Protein AF-A0A9E4BL13-F1 (afdb_monomer_lite)

pLDDT: mean 82.27, std 10.18, range [44.59, 97.5]

Foldseek 3Di:
DPPPPVVVVVVVVLVVLLVVLVVQLVCLCVCCVVVVDPVVRSVVSNVVSVVVNVVSVLVVLVVCCVVVVDVVSVVVSVVVVVVVVVVVVVCVVVVPQPPQPDDAQDLPDGDDDDPCVVPDDPPDDDPDDDPVSSVSCCVVPVPRHDDDDPDDPVVVPPDDPDPDD

Secondary structure (DSSP, 8-state):
----HHHHHHHHHHHHHHHHHHHHHHHHHHHHHTTSS-HHHHHHHHHHHHHHHHHHHHHHHHHHHHHH--HHHHHHHHHHHHHHHHHHHHHGGGGSS-------S-SSSPPP-SHHHHHS-TTSPP----HHHHHHHHHH-TT--PPP-SS-HHHHTS-------

Sequence (165 aa):
MKWTSSMQIWSWGSLGMSLALVVVSLLAALGSRLGVWSSVTGLQLYVICGALALGFAVACSVSLVIAALNPARFGIAVVIAAAFLGHMIIGLPKLTAPVLHDVTTDLQDPPTFEAAIAVRGTNSNSVSHTARKVEVQTRLYPDLVPLHLEMSASRARQWTPWAGS

Structure (mmCIF, N/CA/C/O backbone):
data_AF-A0A9E4BL13-F1
#
_entry.id   AF-A0A9E4BL13-F1
#
loop_
_atom_site.group_PDB
_atom_site.id
_atom_site.type_symbol
_atom_site.label_atom_id
_atom_site.label_alt_id
_atom_site.label_comp_id
_atom_site.label_asym_id
_atom_site.label_entity_id
_atom_site.label_seq_id
_atom_site.pdbx_PDB_ins_code
_atom_site.Cartn_x
_atom_site.Cartn_y
_atom_site.Cartn_z
_atom_site.occupancy
_atom_site.B_iso_or_equiv
_atom_site.auth_seq_id
_atom_site.auth_comp_id
_atom_site.auth_asym_id
_atom_site.auth_atom_id
_atom_site.pdbx_PDB_model_num
ATOM 1 N N . MET A 1 1 ? -23.358 13.515 40.589 1.00 44.59 1 MET A N 1
ATOM 2 C CA . MET A 1 1 ? -22.332 12.523 40.194 1.00 44.59 1 MET A CA 1
ATOM 3 C C . MET A 1 1 ? -21.414 13.178 39.159 1.00 44.59 1 MET A C 1
ATOM 5 O O . MET A 1 1 ? -21.843 13.387 38.036 1.00 44.59 1 MET A O 1
ATOM 9 N N . LYS A 1 2 ? -20.220 13.651 39.560 1.00 48.88 2 LYS A N 1
ATOM 10 C CA . LYS A 1 2 ? -19.283 14.400 38.695 1.00 48.88 2 LYS A CA 1
ATOM 11 C C . LYS A 1 2 ? -18.307 13.419 38.031 1.00 48.88 2 LYS A C 1
ATOM 13 O O . LYS A 1 2 ? -17.258 13.128 38.586 1.00 48.88 2 LYS A O 1
ATOM 18 N N . TRP A 1 3 ? -18.694 12.883 36.879 1.00 55.72 3 TRP A N 1
ATOM 19 C CA . TRP A 1 3 ? -17.886 11.999 36.027 1.00 55.72 3 TRP A CA 1
ATOM 20 C C . TRP A 1 3 ? -17.646 12.701 34.678 1.00 55.72 3 TRP A C 1
ATOM 22 O O . TRP A 1 3 ? -18.263 12.338 33.684 1.00 55.72 3 TRP A O 1
ATOM 32 N N . THR A 1 4 ? -16.857 13.782 34.626 1.00 61.97 4 THR A N 1
ATOM 33 C CA . THR A 1 4 ? -16.764 14.579 33.377 1.00 61.97 4 THR A CA 1
ATOM 34 C C . THR A 1 4 ? -15.351 14.952 32.945 1.00 61.97 4 THR A C 1
ATOM 36 O O . THR A 1 4 ? -15.043 14.832 31.764 1.00 61.97 4 THR A O 1
ATOM 39 N N . SER A 1 5 ? -14.452 15.323 33.857 1.00 62.12 5 SER A N 1
ATOM 40 C CA . SER A 1 5 ? -13.118 15.819 33.480 1.00 62.12 5 SER A CA 1
ATOM 41 C C . SER A 1 5 ? -12.212 14.740 32.878 1.00 62.12 5 SER A C 1
ATOM 43 O O . SER A 1 5 ? -11.571 14.982 31.858 1.00 62.12 5 SER A O 1
ATOM 45 N N . SER A 1 6 ? -12.195 13.532 33.446 1.00 63.44 6 SER A N 1
ATOM 46 C CA . SER A 1 6 ? -11.380 12.420 32.940 1.00 63.44 6 SER A CA 1
ATOM 47 C C . SER A 1 6 ? -11.852 11.940 31.564 1.00 63.44 6 SER A C 1
ATOM 49 O O . SER A 1 6 ? -11.048 11.846 30.643 1.00 63.44 6 SER A O 1
ATOM 51 N N . MET A 1 7 ? -13.155 11.722 31.372 1.00 66.06 7 MET A N 1
ATOM 52 C CA . MET A 1 7 ? -13.708 11.317 30.070 1.00 66.06 7 MET A CA 1
ATOM 53 C C . MET A 1 7 ? -13.512 12.383 28.981 1.00 66.06 7 MET A C 1
ATOM 55 O O . MET A 1 7 ? -13.232 12.030 27.836 1.00 66.06 7 MET A O 1
ATOM 59 N N . GLN A 1 8 ? -13.587 13.677 29.321 1.00 75.69 8 GLN A N 1
ATOM 60 C CA . GLN A 1 8 ? -13.263 14.749 28.374 1.00 75.69 8 GLN A CA 1
ATOM 61 C C . GLN A 1 8 ? -11.797 14.701 27.940 1.00 75.69 8 GLN A C 1
ATOM 63 O O . GLN A 1 8 ? -11.531 14.735 26.743 1.00 75.69 8 GLN A O 1
ATOM 68 N N . ILE A 1 9 ? -10.847 14.574 28.871 1.00 76.62 9 ILE A N 1
ATOM 69 C CA . ILE A 1 9 ? -9.412 14.521 28.536 1.00 76.62 9 ILE A CA 1
ATOM 70 C C . ILE A 1 9 ? -9.113 13.348 27.591 1.00 76.62 9 ILE A C 1
ATOM 72 O O . ILE A 1 9 ? -8.397 13.516 26.606 1.00 76.62 9 ILE A O 1
ATOM 76 N N . TRP A 1 10 ? -9.720 12.184 27.832 1.00 72.94 10 TRP A N 1
ATOM 77 C CA . TRP A 1 10 ? -9.579 11.011 26.964 1.00 72.94 10 TRP A CA 1
ATOM 78 C C . TRP A 1 10 ? -10.191 11.218 25.570 1.00 72.94 10 TRP A C 1
ATOM 80 O O . TRP A 1 10 ? -9.593 10.829 24.562 1.00 72.94 10 TRP A O 1
ATOM 90 N N . SER A 1 11 ? -11.353 11.869 25.480 1.00 76.88 11 SER A N 1
ATOM 91 C CA . SER A 1 11 ? -11.992 12.179 24.195 1.00 76.88 11 SER A CA 1
ATOM 92 C C . SER A 1 11 ? -11.187 13.190 23.374 1.00 76.88 11 SER A C 1
ATOM 94 O O . SER A 1 11 ? -11.012 13.008 22.173 1.00 76.88 11 SER A O 1
ATOM 96 N N . TRP A 1 12 ? -10.673 14.247 24.002 1.00 85.19 12 TRP A N 1
ATOM 97 C CA . TRP A 1 12 ? -9.865 15.258 23.317 1.00 85.19 12 TRP A CA 1
ATOM 98 C C . TRP A 1 12 ? -8.479 14.727 22.941 1.00 85.19 12 TRP A C 1
ATOM 100 O O . TRP A 1 12 ? -7.994 15.006 21.847 1.00 85.19 12 TRP A O 1
ATOM 110 N N . GLY A 1 13 ? -7.873 13.906 23.803 1.00 85.44 13 GLY A N 1
ATOM 111 C CA . GLY A 1 13 ? -6.602 13.243 23.514 1.00 85.44 13 GLY A CA 1
ATOM 112 C C . GLY A 1 13 ? -6.700 12.276 22.333 1.00 85.44 13 GLY A C 1
ATOM 113 O O . GLY A 1 13 ? -5.846 12.295 21.449 1.00 85.44 13 GLY A O 1
ATOM 114 N N . SER A 1 14 ? -7.769 11.475 22.267 1.00 83.88 14 SER A N 1
ATOM 115 C CA . SER A 1 14 ? -7.984 10.541 21.152 1.00 83.88 14 SER A CA 1
ATOM 116 C C . SER A 1 14 ? -8.308 11.235 19.833 1.00 83.88 14 SER A C 1
ATOM 118 O O . SER A 1 14 ? -7.775 10.840 18.793 1.00 83.88 14 SER A O 1
ATOM 120 N N . LEU A 1 15 ? -9.103 12.307 19.867 1.00 89.00 15 LEU A N 1
ATOM 121 C CA . LEU A 1 15 ? -9.347 13.144 18.695 1.00 89.00 15 LEU A CA 1
ATOM 122 C C . LEU A 1 15 ? -8.052 13.804 18.200 1.00 89.00 15 LEU A C 1
ATOM 124 O O . LEU A 1 15 ? -7.758 13.751 17.008 1.00 89.00 15 LEU A O 1
ATOM 128 N N . GLY A 1 16 ? -7.257 14.374 19.113 1.00 93.44 16 GLY A N 1
ATOM 129 C CA . GLY A 1 16 ? -5.980 15.010 18.790 1.00 93.44 16 GLY A CA 1
ATOM 130 C C . GLY A 1 16 ? -4.984 14.039 18.154 1.00 93.44 16 GLY A C 1
ATOM 131 O O . GLY A 1 16 ? -4.411 14.350 17.112 1.00 93.44 16 GLY A O 1
ATOM 132 N N . MET A 1 17 ? -4.836 12.837 18.722 1.00 90.75 17 MET A N 1
ATOM 133 C CA . MET A 1 17 ? -3.984 11.785 18.155 1.00 90.75 17 MET A CA 1
ATOM 134 C C . MET A 1 17 ? -4.462 11.357 16.761 1.00 90.75 17 MET A C 1
ATOM 136 O O . MET A 1 17 ? -3.665 11.285 15.826 1.00 90.75 17 MET A O 1
ATOM 140 N N . SER A 1 18 ? -5.767 11.121 16.598 1.00 89.81 18 SER A N 1
ATOM 141 C CA . SER A 1 18 ? -6.342 10.706 15.312 1.00 89.81 18 SER A CA 1
ATOM 142 C C . SER A 1 18 ? -6.118 11.764 14.231 1.00 89.81 18 SER A C 1
ATOM 144 O O . SER A 1 18 ? -5.693 11.444 13.122 1.00 89.81 18 SER A O 1
ATOM 146 N N . LEU A 1 19 ? -6.344 13.038 14.564 1.00 95.75 19 LEU A N 1
ATOM 147 C CA . LEU A 1 19 ? -6.124 14.148 13.644 1.00 95.75 19 LEU A CA 1
ATOM 148 C C . LEU A 1 19 ? -4.644 14.290 13.277 1.00 95.75 19 LEU A C 1
ATOM 150 O O . LEU A 1 19 ? -4.328 14.463 12.103 1.00 95.75 19 LEU A O 1
ATOM 154 N N . ALA A 1 20 ? -3.739 14.172 14.251 1.00 96.00 20 ALA A N 1
ATOM 155 C CA . ALA A 1 20 ? -2.304 14.230 14.001 1.00 96.00 20 ALA A CA 1
ATOM 156 C C . ALA A 1 20 ? -1.860 13.140 13.013 1.00 96.00 20 ALA A C 1
ATOM 158 O O . ALA A 1 20 ? -1.167 13.439 12.043 1.00 96.00 20 ALA A O 1
ATOM 159 N N . LEU A 1 21 ? -2.316 11.897 13.199 1.00 93.06 21 LEU A N 1
ATOM 160 C CA . LEU A 1 21 ? -1.990 10.784 12.302 1.00 93.06 21 LEU A CA 1
ATOM 161 C C . LEU A 1 21 ? -2.528 10.998 10.879 1.00 93.06 21 LEU A C 1
ATOM 163 O O . LEU A 1 21 ? -1.825 10.712 9.906 1.00 93.06 21 LEU A O 1
ATOM 167 N N . VAL A 1 22 ? -3.739 11.546 10.738 1.00 94.50 22 VAL A N 1
ATOM 168 C CA . VAL A 1 22 ? -4.305 11.909 9.427 1.00 94.50 22 VAL A CA 1
ATOM 169 C C . VAL A 1 22 ? -3.481 13.011 8.766 1.00 94.50 22 VAL A C 1
ATOM 171 O O . VAL A 1 22 ? -3.101 12.875 7.605 1.00 94.50 22 VAL A O 1
ATOM 174 N N . VAL A 1 23 ? -3.157 14.078 9.497 1.00 97.50 23 VAL A N 1
ATOM 175 C CA . VAL A 1 23 ? -2.365 15.197 8.971 1.00 97.50 23 VAL A CA 1
ATOM 176 C C . VAL A 1 23 ? -0.992 14.718 8.513 1.00 97.50 23 VAL A C 1
ATOM 178 O O . VAL A 1 23 ? -0.598 15.015 7.389 1.00 97.50 23 VAL A O 1
ATOM 181 N N . VAL A 1 24 ? -0.286 13.923 9.321 1.00 95.88 24 VAL A N 1
ATOM 182 C CA . VAL A 1 24 ? 1.022 13.373 8.934 1.00 95.88 24 VAL A CA 1
ATOM 183 C C . VAL A 1 24 ? 0.902 12.490 7.691 1.00 95.88 24 VAL A C 1
ATOM 185 O O . VAL A 1 24 ? 1.734 12.598 6.796 1.00 95.88 24 VAL A O 1
ATOM 188 N N . SER A 1 25 ? -0.155 11.682 7.575 1.00 93.38 25 SER A N 1
ATOM 189 C CA . SER A 1 25 ? -0.401 10.847 6.388 1.00 93.38 25 SER A CA 1
ATOM 190 C C . SER A 1 25 ? -0.642 11.677 5.120 1.00 93.38 25 SER A C 1
ATOM 192 O O . SER A 1 25 ? -0.130 11.348 4.050 1.00 93.38 25 SER A O 1
ATOM 194 N N . LEU A 1 26 ? -1.394 12.777 5.228 1.00 96.50 26 LEU A N 1
ATOM 195 C CA . LEU A 1 26 ? -1.629 13.700 4.113 1.00 96.50 26 LEU A CA 1
ATOM 196 C C . LEU A 1 26 ? -0.351 14.439 3.720 1.00 96.50 26 LEU A C 1
ATOM 198 O O . LEU A 1 26 ? -0.051 14.557 2.533 1.00 96.50 26 LEU A O 1
ATOM 202 N N . LEU A 1 27 ? 0.422 14.894 4.708 1.00 97.19 27 LEU A N 1
ATOM 203 C CA . LEU A 1 27 ? 1.712 15.528 4.472 1.00 97.19 27 LEU A CA 1
ATOM 204 C C . LEU A 1 27 ? 2.680 14.548 3.812 1.00 97.19 27 LEU A C 1
ATOM 206 O O . LEU A 1 27 ? 3.304 14.935 2.834 1.00 97.19 27 LEU A O 1
ATOM 210 N N . ALA A 1 28 ? 2.741 13.289 4.262 1.00 95.56 28 ALA A N 1
ATOM 211 C CA . ALA A 1 28 ? 3.540 12.219 3.658 1.00 95.56 28 ALA A CA 1
ATOM 212 C C . ALA A 1 28 ? 3.264 12.075 2.151 1.00 95.56 28 ALA A C 1
ATOM 214 O O . ALA A 1 28 ? 4.196 12.088 1.343 1.00 95.56 28 ALA A O 1
ATOM 215 N N . ALA A 1 29 ? 1.985 12.009 1.768 1.00 93.06 29 ALA A N 1
ATOM 216 C CA . ALA A 1 29 ? 1.572 11.925 0.370 1.00 93.06 29 ALA A CA 1
ATOM 217 C C . ALA A 1 29 ? 1.875 13.216 -0.412 1.00 93.06 29 ALA A C 1
ATOM 219 O O . ALA A 1 29 ? 2.384 13.165 -1.535 1.00 93.06 29 ALA A O 1
ATOM 220 N N . LEU A 1 30 ? 1.594 14.380 0.179 1.00 96.88 30 LEU A N 1
ATOM 221 C CA . LEU A 1 30 ? 1.811 15.674 -0.464 1.00 96.88 30 LEU A CA 1
ATOM 222 C C . LEU A 1 30 ? 3.299 15.954 -0.690 1.00 96.88 30 LEU A C 1
ATOM 224 O O . LEU A 1 30 ? 3.680 16.367 -1.781 1.00 96.88 30 LEU A O 1
ATOM 228 N N . GLY A 1 31 ? 4.150 15.673 0.295 1.00 96.56 31 GLY A N 1
ATOM 229 C CA . GLY A 1 31 ? 5.596 15.831 0.174 1.00 96.56 31 GLY A CA 1
ATOM 230 C C . GLY A 1 31 ? 6.193 14.918 -0.895 1.00 96.56 31 GLY A C 1
ATOM 231 O O . GLY A 1 31 ? 7.074 15.357 -1.629 1.00 96.56 31 GLY A O 1
ATOM 232 N N . SER A 1 32 ? 5.648 13.710 -1.091 1.00 94.06 32 SER A N 1
ATOM 233 C CA . SER A 1 32 ? 6.028 12.861 -2.228 1.00 94.06 32 SER A CA 1
ATOM 234 C C . SER A 1 32 ? 5.614 13.457 -3.569 1.00 94.06 32 SER A C 1
ATOM 236 O O . SER A 1 32 ? 6.346 13.326 -4.545 1.00 94.06 32 SER A O 1
ATOM 238 N N . ARG A 1 33 ? 4.455 14.121 -3.636 1.00 92.25 33 ARG A N 1
ATOM 239 C CA . ARG A 1 33 ? 3.966 14.745 -4.872 1.00 92.25 33 ARG A CA 1
ATOM 240 C C . ARG A 1 33 ? 4.704 16.035 -5.225 1.00 92.25 33 ARG A C 1
ATOM 242 O O . ARG A 1 33 ? 4.865 16.331 -6.403 1.00 92.25 33 ARG A O 1
ATOM 249 N N . LEU A 1 34 ? 5.145 16.782 -4.218 1.00 96.56 34 LEU A N 1
ATOM 250 C CA . LEU A 1 34 ? 5.922 18.013 -4.376 1.00 96.56 34 LEU A CA 1
ATOM 251 C C . LEU A 1 34 ? 7.435 17.760 -4.488 1.00 96.56 34 LEU A C 1
ATOM 253 O O . LEU A 1 34 ? 8.192 18.706 -4.679 1.00 96.56 34 LEU A O 1
ATOM 257 N N . GLY A 1 35 ? 7.884 16.507 -4.366 1.00 92.44 35 GLY A N 1
ATOM 258 C CA . GLY A 1 35 ? 9.298 16.141 -4.473 1.00 92.44 35 GLY A CA 1
ATOM 259 C C . GLY A 1 35 ? 10.144 16.479 -3.240 1.00 92.44 35 GLY A C 1
ATOM 260 O O . GLY A 1 35 ? 11.367 16.466 -3.331 1.00 92.44 35 GLY A O 1
ATOM 261 N N . VAL A 1 36 ? 9.523 16.753 -2.087 1.00 95.94 36 VAL A N 1
ATOM 262 C CA . VAL A 1 36 ? 10.224 16.991 -0.807 1.00 95.94 36 VAL A CA 1
ATOM 263 C C . VAL A 1 36 ? 10.972 15.731 -0.352 1.00 95.94 36 VAL A C 1
ATOM 265 O O . VAL A 1 36 ? 12.055 15.808 0.221 1.00 95.94 36 VAL A O 1
ATOM 268 N N . TRP A 1 37 ? 10.407 14.557 -0.637 1.00 94.31 37 TRP A N 1
ATOM 269 C CA . TRP A 1 37 ? 11.027 13.249 -0.432 1.00 94.31 37 TRP A CA 1
ATOM 270 C C . TRP A 1 37 ? 10.568 12.262 -1.508 1.00 94.31 37 TRP A C 1
ATOM 272 O O . TRP A 1 37 ? 9.626 12.520 -2.258 1.00 94.31 37 TRP A O 1
ATOM 282 N N . SER A 1 38 ? 11.219 11.098 -1.571 1.00 90.94 38 SER A N 1
ATOM 283 C CA . SER A 1 38 ? 10.860 10.046 -2.528 1.00 90.94 38 SER A CA 1
ATOM 284 C C . SER A 1 38 ? 9.440 9.506 -2.297 1.00 90.94 38 SER A C 1
ATOM 286 O O . SER A 1 38 ? 8.929 9.505 -1.173 1.00 90.94 38 SER A O 1
ATOM 288 N N . SER A 1 39 ? 8.796 8.983 -3.343 1.00 89.19 39 SER A N 1
ATOM 289 C CA . SER A 1 39 ? 7.483 8.327 -3.222 1.00 89.19 39 SER A CA 1
ATOM 290 C C . SER A 1 39 ? 7.512 7.121 -2.279 1.00 89.19 39 SER A C 1
ATOM 292 O O . SER A 1 39 ? 6.536 6.865 -1.581 1.00 89.19 39 SER A O 1
ATOM 294 N N . VAL A 1 40 ? 8.650 6.420 -2.204 1.00 89.31 40 VAL A N 1
ATOM 295 C CA . VAL A 1 40 ? 8.852 5.298 -1.277 1.00 89.31 40 VAL A CA 1
ATOM 296 C C . VAL A 1 40 ? 8.823 5.787 0.169 1.00 89.31 40 VAL A C 1
ATOM 298 O O . VAL A 1 40 ? 8.127 5.207 0.995 1.00 89.31 40 VAL A O 1
ATOM 301 N N . THR A 1 41 ? 9.518 6.885 0.469 1.00 92.31 41 THR A N 1
ATOM 302 C CA . THR A 1 41 ? 9.541 7.480 1.812 1.00 92.31 41 THR A CA 1
ATOM 303 C C . THR A 1 41 ? 8.152 7.944 2.247 1.00 92.31 41 THR A C 1
ATOM 305 O O . THR A 1 41 ? 7.729 7.648 3.363 1.00 92.31 41 THR A O 1
ATOM 308 N N . GLY A 1 42 ? 7.402 8.620 1.370 1.00 94.00 42 GLY A N 1
ATOM 309 C CA . GLY A 1 42 ? 6.030 9.026 1.695 1.00 94.00 42 GLY A CA 1
ATOM 310 C C . GLY A 1 42 ? 5.097 7.835 1.900 1.00 94.00 42 GLY A C 1
ATOM 311 O O . GLY A 1 42 ? 4.301 7.840 2.836 1.00 94.00 42 GLY A O 1
ATOM 312 N N . LEU A 1 43 ? 5.240 6.775 1.096 1.00 92.69 43 LEU A N 1
ATOM 313 C CA . LEU A 1 43 ? 4.486 5.537 1.291 1.00 92.69 43 LEU A CA 1
ATOM 314 C C . LEU A 1 43 ? 4.833 4.861 2.628 1.00 92.69 43 LEU A C 1
ATOM 316 O O . LEU A 1 43 ? 3.933 4.417 3.333 1.00 92.69 43 LEU A O 1
ATOM 320 N N . GLN A 1 44 ? 6.111 4.819 3.013 1.00 93.50 44 GLN A N 1
ATOM 321 C CA . GLN A 1 44 ? 6.538 4.282 4.311 1.00 93.50 44 GLN A CA 1
ATOM 322 C C . GLN A 1 44 ? 5.919 5.060 5.475 1.00 93.50 44 GLN A C 1
ATOM 324 O O . GLN A 1 44 ? 5.352 4.453 6.382 1.00 93.50 44 GLN A O 1
ATOM 329 N N . LEU A 1 45 ? 5.974 6.394 5.433 1.00 94.38 45 LEU A N 1
ATOM 330 C CA . LEU A 1 45 ? 5.358 7.251 6.449 1.00 94.38 45 LEU A CA 1
ATOM 331 C C . LEU A 1 45 ? 3.844 7.023 6.538 1.00 94.38 45 LEU A C 1
ATOM 333 O O . LEU A 1 45 ? 3.311 6.901 7.641 1.00 94.38 45 LEU A O 1
ATOM 337 N N . TYR A 1 46 ? 3.170 6.906 5.392 1.00 92.50 46 TYR A N 1
ATOM 338 C CA . TYR A 1 46 ? 1.746 6.583 5.321 1.00 92.50 46 TYR A CA 1
ATOM 339 C C . TYR A 1 46 ? 1.432 5.225 5.968 1.00 92.50 46 TYR A C 1
ATOM 341 O O . TYR A 1 46 ? 0.528 5.134 6.797 1.00 92.50 46 TYR A O 1
ATOM 349 N N . VAL A 1 47 ? 2.203 4.179 5.653 1.00 91.75 47 VAL A N 1
ATOM 350 C CA . VAL A 1 47 ? 2.020 2.833 6.224 1.00 91.75 47 VAL A CA 1
ATOM 351 C C . VAL A 1 47 ? 2.250 2.829 7.737 1.00 91.75 47 VAL A C 1
ATOM 353 O O . VAL A 1 47 ? 1.450 2.248 8.468 1.00 91.75 47 VAL A O 1
ATOM 356 N N . ILE A 1 48 ? 3.296 3.503 8.224 1.00 91.44 48 ILE A N 1
ATOM 357 C CA . ILE A 1 48 ? 3.579 3.620 9.663 1.00 91.44 48 ILE A CA 1
ATOM 358 C C . ILE A 1 48 ? 2.427 4.336 10.373 1.00 91.44 48 ILE A C 1
ATOM 360 O O . ILE A 1 48 ? 1.927 3.844 11.384 1.00 91.44 48 ILE A O 1
ATOM 364 N N . CYS A 1 49 ? 1.963 5.466 9.832 1.00 90.81 49 CYS A N 1
ATOM 365 C CA . CYS A 1 49 ? 0.838 6.206 10.403 1.00 90.81 49 CYS A CA 1
ATOM 366 C C . CYS A 1 49 ? -0.452 5.379 10.392 1.00 90.81 49 CYS A C 1
ATOM 368 O O . CYS A 1 49 ? -1.183 5.387 11.381 1.00 90.81 49 CYS A O 1
ATOM 370 N N . GLY A 1 50 ? -0.703 4.616 9.325 1.00 87.19 50 GLY A N 1
ATOM 371 C CA . GLY A 1 50 ? -1.820 3.678 9.241 1.00 87.19 50 GLY A CA 1
ATOM 372 C C . GLY A 1 50 ? -1.749 2.576 10.301 1.00 87.19 50 GLY A C 1
ATOM 373 O O . GLY A 1 50 ? -2.743 2.308 10.975 1.00 87.19 50 GLY A O 1
ATOM 374 N N . ALA A 1 51 ? -0.573 1.979 10.511 1.00 87.44 51 ALA A N 1
ATOM 375 C CA . ALA A 1 51 ? -0.363 0.962 11.542 1.00 87.44 51 ALA A CA 1
ATOM 376 C C . ALA A 1 51 ? -0.560 1.524 12.961 1.00 87.44 51 ALA A C 1
ATOM 378 O O . ALA A 1 51 ? -1.213 0.890 13.793 1.00 87.44 51 ALA A O 1
ATOM 379 N N . LEU A 1 52 ? -0.056 2.733 13.231 1.00 88.06 52 LEU A N 1
ATOM 380 C CA . LEU A 1 52 ? -0.263 3.428 14.504 1.00 88.06 52 LEU A CA 1
ATOM 381 C C . LEU A 1 52 ? -1.737 3.777 14.729 1.00 88.06 52 LEU A C 1
ATOM 383 O O . LEU A 1 52 ? -2.253 3.547 15.820 1.00 88.06 52 LEU A O 1
ATOM 387 N N . ALA A 1 53 ? -2.427 4.281 13.703 1.00 86.81 53 ALA A N 1
ATOM 388 C CA . ALA A 1 53 ? -3.852 4.595 13.774 1.00 86.81 53 ALA A CA 1
ATOM 389 C C . ALA A 1 53 ? -4.685 3.344 14.064 1.00 86.81 53 ALA A C 1
ATOM 391 O O . ALA A 1 53 ? -5.580 3.382 14.906 1.00 86.81 53 ALA A O 1
ATOM 392 N N . LEU A 1 54 ? -4.351 2.222 13.423 1.00 87.00 54 LEU A N 1
ATOM 393 C CA . LEU A 1 54 ? -4.995 0.940 13.678 1.00 87.00 54 LEU A CA 1
ATOM 394 C C . LEU A 1 54 ? -4.765 0.467 15.118 1.00 87.00 54 LEU A C 1
ATOM 396 O O . LEU A 1 54 ? -5.725 0.141 15.813 1.00 87.00 54 LEU A O 1
ATOM 400 N N . GLY A 1 55 ? -3.513 0.460 15.588 1.00 83.81 55 GLY A N 1
ATOM 401 C CA . GLY A 1 55 ? -3.189 0.075 16.964 1.00 83.81 55 GLY A CA 1
ATOM 402 C C . GLY A 1 55 ? -3.898 0.960 17.992 1.00 83.81 55 GLY A C 1
ATOM 403 O O . GLY A 1 55 ? -4.461 0.460 18.967 1.00 83.81 55 GLY A O 1
ATOM 404 N N . PHE A 1 56 ? -3.950 2.267 17.733 1.00 83.50 56 PHE A N 1
ATOM 405 C CA . PHE A 1 56 ? -4.663 3.228 18.566 1.00 83.50 56 PHE A CA 1
ATOM 406 C C . PHE A 1 56 ? -6.177 2.975 18.578 1.00 83.50 56 PHE A C 1
ATOM 408 O O . PHE A 1 56 ? -6.785 2.929 19.646 1.00 83.50 56 PHE A O 1
ATOM 415 N N . ALA A 1 57 ? -6.784 2.726 17.416 1.00 84.62 57 ALA A N 1
ATOM 416 C CA . ALA A 1 57 ? -8.204 2.404 17.306 1.00 84.62 57 ALA A CA 1
ATOM 417 C C . ALA A 1 57 ? -8.566 1.112 18.058 1.00 84.62 57 ALA A C 1
ATOM 419 O O . ALA A 1 57 ? -9.587 1.069 18.750 1.00 84.62 57 ALA A O 1
ATOM 420 N N . VAL A 1 58 ? -7.719 0.080 17.979 1.00 84.12 58 VAL A N 1
ATOM 421 C CA . VAL A 1 58 ? -7.887 -1.166 18.745 1.00 84.12 58 VAL A CA 1
ATOM 422 C C . VAL A 1 58 ? -7.815 -0.886 20.245 1.00 84.12 58 VAL A C 1
ATOM 424 O O . VAL A 1 58 ? -8.710 -1.305 20.978 1.00 84.12 58 VAL A O 1
ATOM 427 N N . ALA A 1 59 ? -6.815 -0.130 20.706 1.00 79.88 59 ALA A N 1
ATOM 428 C CA . ALA A 1 59 ? -6.672 0.223 22.118 1.00 79.88 59 ALA A CA 1
ATOM 429 C C . ALA A 1 59 ? -7.894 0.997 22.641 1.00 79.88 59 ALA A C 1
ATOM 431 O O . ALA A 1 59 ? -8.474 0.613 23.657 1.00 79.88 59 ALA A O 1
ATOM 432 N N . CYS A 1 60 ? -8.350 2.022 21.912 1.00 79.81 60 CYS A N 1
ATOM 433 C CA . CYS A 1 60 ? -9.561 2.767 22.258 1.00 79.81 60 CYS A CA 1
ATOM 434 C C . CYS A 1 60 ? -10.805 1.870 22.294 1.00 79.81 60 CYS A C 1
ATOM 436 O O . CYS A 1 60 ? -11.627 2.004 23.201 1.00 79.81 60 CYS A O 1
ATOM 438 N N . SER A 1 61 ? -10.933 0.936 21.349 1.00 78.19 61 SER A N 1
ATOM 439 C CA . SER A 1 61 ? -12.058 -0.005 21.296 1.00 78.19 61 SER A CA 1
ATOM 440 C C . SER A 1 61 ? -12.063 -0.949 22.498 1.00 78.19 61 SER A C 1
ATOM 442 O O . SER A 1 61 ? -13.102 -1.132 23.129 1.00 78.19 61 SER A O 1
ATOM 444 N N . VAL A 1 62 ? -10.903 -1.498 22.873 1.00 78.19 62 VAL A N 1
ATOM 445 C CA . VAL A 1 62 ? -10.754 -2.348 24.065 1.00 78.19 62 VAL A CA 1
ATOM 446 C C . VAL A 1 62 ? -11.080 -1.563 25.334 1.00 78.19 62 VAL A C 1
ATOM 448 O O . VAL A 1 62 ? -11.879 -2.026 26.148 1.00 78.19 62 VAL A O 1
ATOM 451 N N . SER A 1 63 ? -10.533 -0.353 25.492 1.00 71.88 63 SER A N 1
ATOM 452 C CA . SER A 1 63 ? -10.839 0.511 26.638 1.00 71.88 63 SER A CA 1
ATOM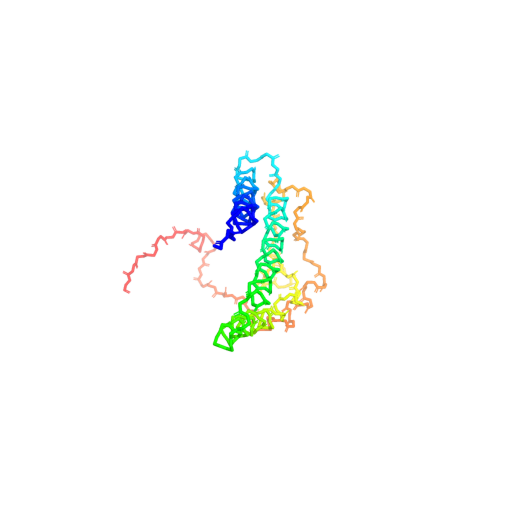 453 C C . SER A 1 63 ? -12.328 0.847 26.723 1.00 71.88 63 SER A C 1
ATOM 455 O O . SER A 1 63 ? -12.892 0.828 27.815 1.00 71.88 63 SER A O 1
ATOM 457 N N . LEU A 1 64 ? -12.988 1.095 25.586 1.00 73.81 64 LEU A N 1
ATOM 458 C CA . LEU A 1 64 ? -14.427 1.342 25.534 1.00 73.81 64 LEU A CA 1
ATOM 459 C C . LEU A 1 64 ? -15.230 0.103 25.938 1.00 73.81 64 LEU A C 1
ATOM 461 O O . LEU A 1 64 ? -16.182 0.232 26.697 1.00 73.81 64 LEU A O 1
ATOM 465 N N . VAL A 1 65 ? -14.858 -1.088 25.468 1.00 74.06 65 VAL A N 1
ATOM 466 C CA . VAL A 1 65 ? -15.529 -2.348 25.824 1.00 74.06 65 VAL A CA 1
ATOM 467 C C . VAL A 1 65 ? -15.398 -2.646 27.320 1.00 74.06 65 VAL A C 1
ATOM 469 O O . VAL A 1 65 ? -16.402 -2.956 27.961 1.00 74.06 65 VAL A O 1
ATOM 472 N N . ILE A 1 66 ? -14.198 -2.490 27.891 1.00 70.81 66 ILE A N 1
ATOM 473 C CA . ILE A 1 66 ? -13.951 -2.652 29.335 1.00 70.81 66 ILE A CA 1
ATOM 474 C C . ILE A 1 66 ? -14.748 -1.619 30.139 1.00 70.81 66 ILE A C 1
ATOM 476 O O . ILE A 1 66 ? -15.366 -1.958 31.142 1.00 70.81 66 ILE A O 1
ATOM 480 N N . ALA A 1 67 ? -14.776 -0.360 29.697 1.00 67.31 67 ALA A N 1
ATOM 481 C CA . ALA A 1 67 ? -15.551 0.683 30.365 1.00 67.31 67 ALA A CA 1
ATOM 482 C C . ALA A 1 67 ? -17.067 0.474 30.226 1.00 67.31 67 ALA A C 1
ATOM 484 O O . ALA A 1 67 ? -17.837 0.931 31.067 1.00 67.31 67 ALA A O 1
ATOM 485 N N . ALA A 1 68 ? -17.505 -0.186 29.153 1.00 67.50 68 ALA A N 1
ATOM 486 C CA . ALA A 1 68 ? -18.911 -0.306 28.819 1.00 67.50 68 ALA A CA 1
ATOM 487 C C . ALA A 1 68 ? -19.577 -1.584 29.320 1.00 67.50 68 ALA A C 1
ATOM 489 O O . ALA A 1 68 ? -20.798 -1.594 29.202 1.00 67.50 68 ALA A O 1
ATOM 490 N N . LEU A 1 69 ? -18.825 -2.599 29.801 1.00 66.06 69 LEU A N 1
ATOM 491 C CA . LEU A 1 69 ? -19.259 -3.948 30.238 1.00 66.06 69 LEU A CA 1
ATOM 492 C C . LEU A 1 69 ? -20.778 -4.169 30.173 1.00 66.06 69 LEU A C 1
ATOM 494 O O . LEU A 1 69 ? -21.490 -4.289 31.167 1.00 66.06 69 LEU A O 1
ATOM 498 N N . ASN A 1 70 ? -21.256 -4.204 28.934 1.00 68.12 70 ASN A N 1
ATOM 499 C CA . ASN A 1 70 ? -22.628 -4.415 28.536 1.00 68.12 70 ASN A CA 1
ATOM 500 C C . ASN A 1 70 ? -22.526 -5.440 27.406 1.00 68.12 70 ASN A C 1
ATOM 502 O O . ASN A 1 70 ? -21.850 -5.166 26.403 1.00 68.12 70 ASN A O 1
ATOM 506 N N . PRO A 1 71 ? -23.152 -6.614 27.559 1.00 65.25 71 PRO A N 1
ATOM 507 C CA . PRO A 1 71 ? -22.972 -7.743 26.652 1.00 65.25 71 PRO A CA 1
ATOM 508 C C . PRO A 1 71 ? -23.278 -7.398 25.185 1.00 65.25 71 PRO A C 1
ATOM 510 O O . PRO A 1 71 ? -22.629 -7.930 24.287 1.00 65.25 71 PRO A O 1
ATOM 513 N N . ALA A 1 72 ? -24.176 -6.440 24.923 1.00 68.00 72 ALA A N 1
ATOM 514 C CA . ALA A 1 72 ? -24.495 -6.000 23.563 1.00 68.00 72 ALA A CA 1
ATOM 515 C C . ALA A 1 72 ? -23.328 -5.268 22.868 1.00 68.00 72 ALA A C 1
ATOM 517 O O . ALA A 1 72 ? -23.084 -5.463 21.678 1.00 68.00 72 ALA A O 1
ATOM 518 N N . ARG A 1 73 ? -22.570 -4.439 23.601 1.00 68.62 73 ARG A N 1
ATOM 519 C CA . ARG A 1 73 ? -21.443 -3.667 23.040 1.00 68.62 73 ARG A CA 1
ATOM 520 C C . ARG A 1 73 ? -20.198 -4.527 22.830 1.00 68.62 73 ARG A C 1
ATOM 522 O O . ARG A 1 73 ? -19.450 -4.288 21.886 1.00 68.62 73 ARG A O 1
ATOM 529 N N . PHE A 1 74 ? -20.016 -5.550 23.664 1.00 71.50 74 PHE A N 1
ATOM 530 C CA . PHE A 1 74 ? -18.977 -6.562 23.475 1.00 71.50 74 PHE A CA 1
ATOM 531 C C . PHE A 1 74 ? -19.179 -7.331 22.159 1.00 71.50 74 PHE A C 1
ATOM 533 O O . PHE A 1 74 ? -18.238 -7.468 21.382 1.00 71.50 74 PHE A O 1
ATOM 540 N N . GLY A 1 75 ? -20.417 -7.745 21.859 1.00 68.62 75 GLY A N 1
ATOM 541 C CA . GLY A 1 75 ? -20.742 -8.458 20.618 1.00 68.62 75 GLY A CA 1
ATOM 542 C C . GLY A 1 75 ? -20.383 -7.676 19.347 1.00 68.62 75 GLY A C 1
ATOM 543 O O . GLY A 1 75 ? -19.763 -8.229 18.442 1.00 68.62 75 GLY A O 1
ATOM 544 N N . ILE A 1 76 ? -20.691 -6.374 19.298 1.00 71.19 76 ILE A N 1
ATOM 545 C CA . ILE A 1 76 ? -20.350 -5.510 18.149 1.00 71.19 76 ILE A CA 1
ATOM 546 C C . ILE A 1 76 ? -18.829 -5.404 17.969 1.00 71.19 76 ILE A C 1
ATOM 548 O O . ILE A 1 76 ? -18.331 -5.518 16.849 1.00 71.19 76 ILE A O 1
ATOM 552 N N . ALA A 1 77 ? -18.081 -5.227 19.062 1.00 71.75 77 ALA A N 1
ATOM 553 C CA . ALA A 1 77 ? -16.623 -5.144 19.010 1.00 71.75 77 ALA A CA 1
ATOM 554 C C . ALA A 1 77 ? -15.988 -6.443 18.488 1.00 71.75 77 ALA A C 1
ATOM 556 O O . ALA A 1 77 ? -15.070 -6.391 17.670 1.00 71.75 77 ALA A O 1
ATOM 557 N N . VAL A 1 78 ? -16.514 -7.602 18.901 1.00 73.00 78 VAL A N 1
ATOM 558 C CA . VAL A 1 78 ? -16.068 -8.913 18.407 1.00 73.00 78 VAL A CA 1
ATOM 559 C C . VAL A 1 78 ? -16.333 -9.063 16.909 1.00 73.00 78 VAL A C 1
ATOM 561 O O . VAL A 1 78 ? -15.444 -9.508 16.190 1.00 73.00 78 VAL A O 1
ATOM 564 N N . VAL A 1 79 ? -17.506 -8.652 16.412 1.00 76.56 79 VAL A N 1
ATOM 565 C CA . VAL A 1 79 ? -17.826 -8.721 14.972 1.00 76.56 79 VAL A CA 1
ATOM 566 C C . VAL A 1 79 ? -16.885 -7.844 14.146 1.00 76.56 79 VAL A C 1
ATOM 568 O O . VAL A 1 79 ? -16.363 -8.303 13.132 1.00 76.56 79 VAL A O 1
ATOM 571 N N . ILE A 1 80 ? -16.617 -6.610 14.584 1.00 75.00 80 ILE A N 1
ATOM 572 C CA . ILE A 1 80 ? -15.689 -5.703 13.889 1.00 75.00 80 ILE A CA 1
ATOM 573 C C . ILE A 1 80 ? -14.267 -6.281 13.890 1.00 75.00 80 ILE A C 1
ATOM 575 O O . ILE A 1 80 ? -13.615 -6.309 12.845 1.00 75.00 80 ILE A O 1
ATOM 579 N N . ALA A 1 81 ? -13.798 -6.789 15.034 1.00 72.19 81 ALA A N 1
ATOM 580 C CA . ALA A 1 81 ? -12.481 -7.410 15.146 1.00 72.19 81 ALA A CA 1
ATOM 581 C C . ALA A 1 81 ? -12.356 -8.661 14.259 1.00 72.19 81 ALA A C 1
ATOM 583 O O . ALA A 1 81 ? -11.349 -8.830 13.573 1.00 72.19 81 ALA A O 1
ATOM 584 N N . ALA A 1 82 ? -13.389 -9.506 14.219 1.00 73.00 82 ALA A N 1
ATOM 585 C CA . ALA A 1 82 ? -13.430 -10.698 13.379 1.00 73.00 82 ALA A CA 1
ATOM 586 C C . ALA A 1 82 ? -13.463 -10.353 11.882 1.00 73.00 82 ALA A C 1
ATOM 588 O O . ALA A 1 82 ? -12.739 -10.969 11.103 1.00 73.00 82 ALA A O 1
ATOM 589 N N . ALA A 1 83 ? -14.241 -9.344 11.475 1.00 75.56 83 ALA A N 1
ATOM 590 C CA . ALA A 1 83 ? -14.274 -8.865 10.093 1.00 75.56 83 ALA A CA 1
ATOM 591 C C . ALA A 1 83 ? -12.909 -8.313 9.655 1.00 75.56 83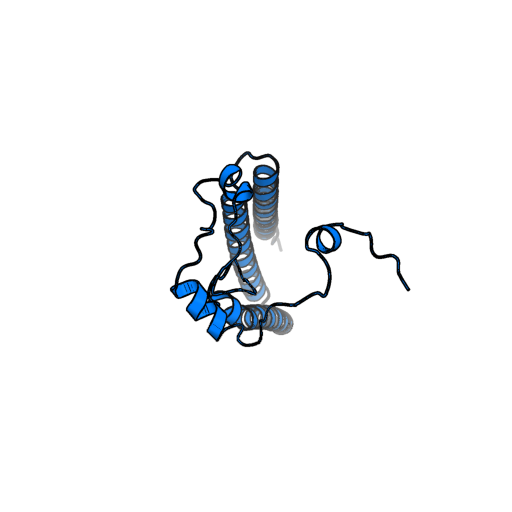 ALA A C 1
ATOM 593 O O . ALA A 1 83 ? -12.430 -8.620 8.561 1.00 75.56 83 ALA A O 1
ATOM 594 N N . PHE A 1 84 ? -12.249 -7.550 10.530 1.00 77.31 84 PHE A N 1
ATOM 595 C CA . PHE A 1 84 ? -10.912 -7.025 10.273 1.00 77.31 84 PHE A CA 1
ATOM 596 C C . PHE A 1 84 ? -9.867 -8.144 10.159 1.00 77.31 84 PHE A C 1
ATOM 598 O O . PHE A 1 84 ? -9.090 -8.175 9.204 1.00 77.31 84 PHE A O 1
ATOM 605 N N . LEU A 1 85 ? -9.882 -9.104 11.087 1.00 75.31 85 LEU A N 1
ATOM 606 C CA . LEU A 1 85 ? -8.991 -10.262 11.046 1.00 75.31 85 LEU A CA 1
ATOM 607 C C . LEU A 1 85 ? -9.225 -11.107 9.785 1.00 75.31 85 LEU A C 1
ATOM 609 O O . LEU A 1 85 ? -8.265 -11.487 9.116 1.00 75.31 85 LEU A O 1
ATOM 613 N N . GLY A 1 86 ? -10.487 -11.337 9.414 1.00 78.88 86 GLY A N 1
ATOM 614 C CA . GLY A 1 86 ? -10.854 -12.020 8.174 1.00 78.88 86 GLY A CA 1
ATOM 615 C C . GLY A 1 86 ? -10.299 -11.312 6.937 1.00 78.88 86 GLY A C 1
ATOM 616 O O . GLY A 1 86 ? -9.711 -11.957 6.070 1.00 78.88 86 GLY A O 1
ATOM 617 N N . HIS A 1 87 ? -10.391 -9.980 6.884 1.00 78.62 87 HIS A N 1
ATOM 618 C CA . HIS A 1 87 ? -9.804 -9.188 5.803 1.00 78.62 87 HIS A CA 1
ATOM 619 C C . HIS A 1 87 ? -8.272 -9.336 5.725 1.00 78.62 87 HIS A C 1
ATOM 621 O O . HIS A 1 87 ? -7.732 -9.534 4.635 1.00 78.62 87 HIS A O 1
ATOM 627 N N . MET A 1 88 ? -7.572 -9.305 6.865 1.00 77.62 88 MET A N 1
ATOM 628 C CA . MET A 1 88 ? -6.114 -9.500 6.919 1.00 77.62 88 MET A CA 1
ATOM 629 C C . MET A 1 88 ? -5.692 -10.893 6.435 1.00 77.62 88 MET A C 1
ATOM 631 O O . MET A 1 88 ? -4.737 -11.017 5.669 1.00 77.62 88 MET A O 1
ATOM 635 N N . ILE A 1 89 ? -6.425 -11.938 6.829 1.00 79.56 89 ILE A N 1
ATOM 636 C CA . ILE A 1 89 ? -6.141 -13.322 6.424 1.00 79.56 89 ILE A CA 1
ATOM 637 C C . ILE A 1 89 ? -6.307 -13.498 4.907 1.00 79.56 89 ILE A C 1
ATOM 639 O O . ILE A 1 89 ? -5.456 -14.117 4.270 1.00 79.56 89 ILE A O 1
ATOM 643 N N . ILE A 1 90 ? -7.346 -12.907 4.304 1.00 84.06 90 ILE A N 1
ATOM 644 C CA . ILE A 1 90 ? -7.558 -12.951 2.843 1.00 84.06 90 ILE A CA 1
ATOM 645 C C . ILE A 1 90 ? -6.411 -12.253 2.085 1.00 84.06 90 ILE A C 1
ATOM 647 O O . ILE A 1 90 ? -6.070 -12.642 0.968 1.00 84.06 90 ILE A O 1
ATOM 651 N N . GLY A 1 91 ? -5.802 -11.222 2.679 1.00 73.81 91 GLY A N 1
ATOM 652 C CA . GLY A 1 91 ? -4.691 -10.476 2.081 1.00 73.81 91 GLY A CA 1
ATOM 653 C C . GLY A 1 91 ? -3.329 -11.175 2.155 1.00 73.81 91 GLY A C 1
ATOM 654 O O . GLY A 1 91 ? -2.467 -10.895 1.322 1.00 73.81 91 GLY A O 1
ATOM 655 N N . LEU A 1 92 ? -3.127 -12.095 3.103 1.00 75.56 92 LEU A N 1
ATOM 656 C CA . LEU A 1 92 ? -1.823 -12.696 3.413 1.00 75.56 92 LEU A CA 1
ATOM 657 C C . LEU A 1 92 ? -1.110 -13.355 2.214 1.00 75.56 92 LEU A C 1
ATOM 659 O O . LEU A 1 92 ? 0.077 -13.083 2.022 1.00 75.56 92 LEU A O 1
ATOM 663 N N . PRO A 1 93 ? -1.785 -14.155 1.361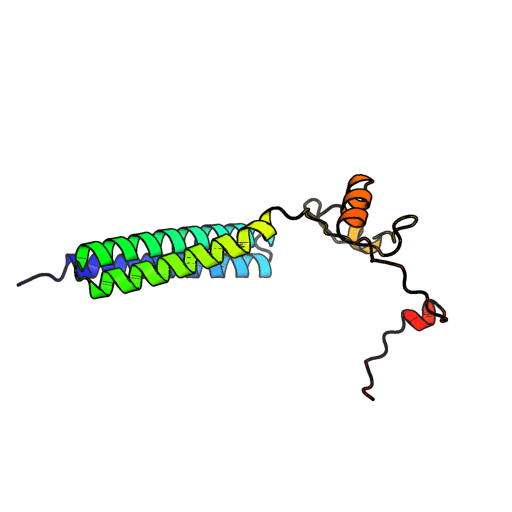 1.00 75.69 93 PRO A N 1
ATOM 664 C CA . PRO A 1 93 ? -1.141 -14.786 0.205 1.00 75.69 93 PRO A CA 1
ATOM 665 C C . PRO A 1 93 ? -0.564 -13.784 -0.805 1.00 75.69 93 PRO A C 1
ATOM 667 O O . PRO A 1 93 ? 0.362 -14.108 -1.542 1.00 75.69 93 PRO A O 1
ATOM 670 N N . LYS A 1 94 ? -1.079 -12.546 -0.838 1.00 71.88 94 LYS A N 1
ATOM 671 C CA . LYS A 1 94 ? -0.582 -11.497 -1.742 1.00 71.88 94 LYS A CA 1
ATOM 672 C C . LYS A 1 94 ? 0.775 -10.941 -1.310 1.00 71.88 94 LYS A C 1
ATOM 674 O O . LYS A 1 94 ? 1.469 -10.353 -2.130 1.00 71.88 94 LYS A O 1
ATOM 679 N N . LEU A 1 95 ? 1.159 -11.129 -0.046 1.00 72.44 95 LEU A N 1
ATOM 680 C CA . LEU A 1 95 ? 2.424 -10.630 0.501 1.00 72.44 95 LEU A CA 1
ATOM 681 C C . LEU A 1 95 ? 3.618 -11.533 0.167 1.00 72.44 95 LEU A C 1
ATOM 683 O O . LEU A 1 95 ? 4.757 -11.084 0.244 1.00 72.44 95 LEU A O 1
ATOM 687 N N . THR A 1 96 ? 3.375 -12.795 -0.194 1.00 72.50 96 THR A N 1
ATOM 688 C CA . THR A 1 96 ? 4.422 -13.792 -0.474 1.00 72.50 96 THR A CA 1
ATOM 689 C C . THR A 1 96 ? 4.615 -14.067 -1.965 1.00 72.50 96 THR A C 1
ATOM 691 O O . THR A 1 96 ? 5.480 -14.863 -2.337 1.00 72.50 96 THR A O 1
ATOM 694 N N . ALA A 1 97 ? 3.835 -13.411 -2.830 1.00 73.06 97 ALA A N 1
ATOM 695 C CA . ALA A 1 97 ? 3.985 -13.532 -4.272 1.00 73.06 97 ALA A CA 1
ATOM 696 C C . ALA A 1 97 ? 5.375 -13.029 -4.716 1.00 73.06 97 ALA A C 1
ATOM 698 O O . ALA A 1 97 ? 5.842 -11.999 -4.218 1.00 73.06 97 ALA A O 1
ATOM 699 N N . PRO A 1 98 ? 6.053 -13.719 -5.657 1.00 72.88 98 PRO A N 1
ATOM 700 C CA . PRO A 1 98 ? 7.306 -13.232 -6.210 1.00 72.88 98 PRO A CA 1
ATOM 701 C C . PRO A 1 98 ? 7.103 -11.852 -6.821 1.00 72.88 98 PRO A C 1
ATOM 703 O O . PRO A 1 98 ? 6.207 -11.646 -7.640 1.00 72.88 98 PRO A O 1
ATOM 706 N N . VAL A 1 99 ? 7.952 -10.912 -6.426 1.00 78.38 99 VAL A N 1
ATOM 707 C CA . VAL A 1 99 ? 7.881 -9.547 -6.926 1.00 78.38 99 VAL A CA 1
ATOM 708 C C . VAL A 1 99 ? 8.487 -9.512 -8.334 1.00 78.38 99 VAL A C 1
ATOM 710 O O . VAL A 1 99 ? 9.691 -9.322 -8.506 1.00 78.38 99 VAL A O 1
ATOM 713 N N . LEU A 1 100 ? 7.652 -9.764 -9.342 1.00 84.44 100 LEU A N 1
ATOM 714 C CA . LEU A 1 100 ? 7.995 -9.643 -10.757 1.00 84.44 100 LEU A CA 1
ATOM 715 C C . LEU A 1 100 ? 7.447 -8.300 -11.263 1.00 84.44 100 LEU A C 1
ATOM 717 O O . LEU A 1 100 ? 6.238 -8.080 -11.262 1.00 84.44 100 LEU A O 1
ATOM 721 N N . HIS A 1 101 ? 8.337 -7.370 -11.612 1.00 84.31 101 HIS A N 1
ATOM 722 C CA . HIS A 1 101 ? 7.973 -6.000 -12.012 1.00 84.31 101 HIS A CA 1
ATOM 723 C C . HIS A 1 101 ? 7.919 -5.801 -13.530 1.00 84.31 101 HIS A C 1
ATOM 725 O O . HIS A 1 101 ? 7.448 -4.772 -14.004 1.00 84.31 101 HIS A O 1
ATOM 731 N N . ASP A 1 102 ? 8.421 -6.779 -14.270 1.00 85.69 102 ASP A N 1
ATOM 732 C CA . ASP A 1 102 ? 8.561 -6.812 -15.710 1.00 85.69 102 ASP A CA 1
ATOM 733 C C . ASP A 1 102 ? 8.184 -8.211 -16.201 1.00 85.69 102 ASP A C 1
ATOM 735 O O . ASP A 1 102 ? 8.712 -9.216 -15.730 1.00 85.69 102 ASP A O 1
ATOM 739 N N . VAL A 1 103 ? 7.240 -8.266 -17.136 1.00 88.56 103 VAL A N 1
ATOM 740 C CA . VAL A 1 103 ? 6.779 -9.495 -17.784 1.00 88.56 103 VAL A CA 1
ATOM 741 C C . VAL A 1 103 ? 6.855 -9.259 -19.283 1.00 88.56 103 VAL A C 1
ATOM 743 O O . VAL A 1 103 ? 6.399 -8.227 -19.771 1.00 88.56 103 VAL A O 1
ATOM 746 N N . THR A 1 104 ? 7.455 -10.199 -20.002 1.00 88.94 104 THR A N 1
ATOM 747 C CA . THR A 1 104 ? 7.632 -10.142 -21.460 1.00 88.94 104 THR A CA 1
ATOM 748 C C . THR A 1 104 ? 6.950 -11.335 -22.113 1.00 88.94 104 THR A C 1
ATOM 750 O O . THR A 1 104 ? 6.945 -12.425 -21.545 1.00 88.94 104 THR A O 1
ATOM 753 N N . THR A 1 105 ? 6.388 -11.153 -23.304 1.00 89.25 105 THR A N 1
ATOM 754 C CA . THR A 1 105 ? 5.897 -12.279 -24.110 1.00 89.25 105 THR A CA 1
ATOM 755 C C . THR A 1 105 ? 7.028 -13.026 -24.813 1.00 89.25 105 THR A C 1
ATOM 757 O O . THR A 1 105 ? 6.850 -14.185 -25.161 1.00 89.25 105 THR A O 1
ATOM 760 N N . ASP A 1 106 ? 8.185 -12.387 -25.003 1.00 87.75 106 ASP A N 1
ATOM 761 C CA . ASP A 1 106 ? 9.389 -13.010 -25.553 1.00 87.75 106 ASP A CA 1
ATOM 762 C C . ASP A 1 106 ? 10.448 -13.151 -24.453 1.00 87.75 106 ASP A C 1
ATOM 764 O O . ASP A 1 106 ? 11.013 -12.160 -23.985 1.00 87.75 106 ASP A O 1
ATOM 768 N N . LEU A 1 107 ? 10.655 -14.385 -23.988 1.00 87.31 107 LEU A N 1
ATOM 769 C CA . LEU A 1 107 ? 11.649 -14.717 -22.964 1.00 87.31 107 LEU A CA 1
ATOM 770 C C . LEU A 1 107 ? 13.039 -15.008 -23.552 1.00 87.31 107 LEU A C 1
ATOM 772 O O . LEU A 1 107 ? 14.002 -15.048 -22.787 1.00 87.31 107 LEU A O 1
ATOM 776 N N . GLN A 1 108 ? 13.145 -15.246 -24.866 1.00 86.50 108 GLN A N 1
ATOM 777 C CA . GLN A 1 108 ? 14.416 -15.535 -25.537 1.00 86.50 108 GLN A CA 1
ATOM 778 C C . GLN A 1 108 ? 15.128 -14.245 -25.939 1.00 86.50 108 GLN A C 1
ATOM 780 O O . GLN A 1 108 ? 16.333 -14.130 -25.723 1.00 86.50 108 GLN A O 1
ATOM 785 N N . ASP A 1 109 ? 14.372 -13.279 -26.458 1.00 85.75 109 ASP A N 1
ATOM 786 C CA . ASP A 1 109 ? 14.861 -11.955 -26.838 1.00 85.75 109 ASP A CA 1
ATOM 787 C C . ASP A 1 109 ? 13.954 -10.859 -26.247 1.00 85.75 109 ASP A C 1
ATOM 789 O O . ASP A 1 109 ? 13.142 -10.244 -26.946 1.00 85.75 109 ASP A O 1
ATOM 793 N N . PRO A 1 110 ? 14.009 -10.641 -24.917 1.00 86.00 110 PRO A N 1
ATOM 794 C CA . PRO A 1 110 ? 13.157 -9.658 -24.270 1.00 86.00 110 PRO A CA 1
ATOM 795 C C . PRO A 1 110 ? 13.499 -8.235 -24.739 1.00 86.00 110 PRO A C 1
ATOM 797 O O . PRO A 1 110 ? 14.677 -7.874 -24.814 1.00 86.00 110 PRO A O 1
ATOM 800 N N . PRO A 1 111 ? 12.492 -7.373 -24.966 1.00 82.56 111 PRO A N 1
ATOM 801 C CA . PRO A 1 111 ? 12.728 -5.996 -25.375 1.00 82.56 111 PRO A CA 1
ATOM 802 C C . PRO A 1 111 ? 13.534 -5.234 -24.316 1.00 82.56 111 PRO A C 1
ATOM 8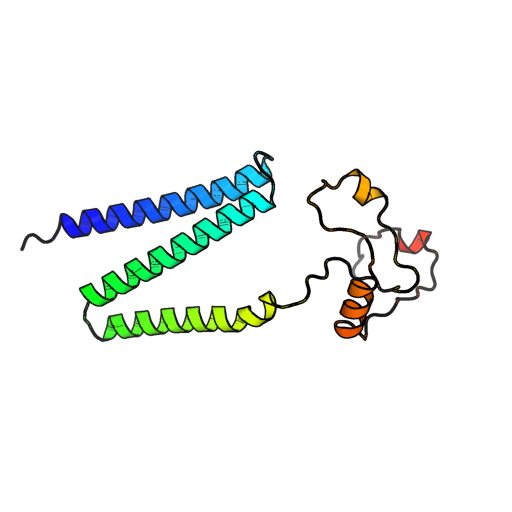04 O O . PRO A 1 111 ? 13.216 -5.250 -23.124 1.00 82.56 111 PRO A O 1
ATOM 807 N N . THR A 1 112 ? 14.570 -4.520 -24.752 1.00 84.00 112 THR A N 1
ATOM 808 C CA . THR A 1 112 ? 15.442 -3.750 -23.863 1.00 84.00 112 THR A CA 1
ATOM 809 C C . THR A 1 112 ? 14.868 -2.362 -23.571 1.00 84.00 112 THR A C 1
ATOM 811 O O . THR A 1 112 ? 14.419 -1.623 -24.448 1.00 84.00 112 THR A O 1
ATOM 814 N N . PHE A 1 113 ? 14.896 -1.966 -22.297 1.00 83.00 113 PHE A N 1
ATOM 815 C CA . PHE A 1 113 ? 14.475 -0.630 -21.875 1.00 83.00 113 PHE A CA 1
ATOM 816 C C . PHE A 1 113 ? 15.618 0.381 -22.023 1.00 83.00 113 PHE A C 1
ATOM 818 O O . PHE A 1 113 ? 16.393 0.551 -21.089 1.00 83.00 113 PHE A O 1
ATOM 825 N N . GLU A 1 114 ? 15.706 1.102 -23.140 1.00 83.38 114 GLU A N 1
ATOM 826 C CA . GLU A 1 114 ? 16.754 2.122 -23.339 1.00 83.38 114 GLU A CA 1
ATOM 827 C C . GLU A 1 114 ? 16.397 3.470 -22.692 1.00 83.38 114 GLU A C 1
ATOM 829 O O . GLU A 1 114 ? 17.084 3.947 -21.787 1.00 83.38 114 GLU A O 1
ATOM 834 N N . ALA A 1 115 ? 15.265 4.064 -23.085 1.00 83.94 115 ALA A N 1
ATOM 835 C CA . ALA A 1 115 ? 14.855 5.392 -22.615 1.00 83.94 115 ALA A CA 1
ATOM 836 C C . ALA A 1 115 ? 14.588 5.440 -21.100 1.00 83.94 115 ALA A C 1
ATOM 838 O O . ALA A 1 115 ? 14.881 6.432 -20.434 1.00 83.94 115 ALA A O 1
ATOM 839 N N . ALA A 1 116 ? 14.065 4.349 -20.531 1.00 79.19 116 ALA A N 1
ATOM 840 C CA . ALA A 1 116 ? 13.754 4.291 -19.108 1.00 79.19 116 ALA A CA 1
ATOM 841 C C . ALA A 1 116 ? 15.014 4.298 -18.230 1.00 79.19 116 ALA A C 1
ATOM 843 O O . ALA A 1 116 ? 14.940 4.782 -17.105 1.00 79.19 116 ALA A O 1
ATOM 844 N N . ILE A 1 117 ? 16.157 3.778 -18.712 1.00 82.56 117 ILE A N 1
ATOM 845 C CA . ILE A 1 117 ? 17.429 3.808 -17.963 1.00 82.56 117 ILE A CA 1
ATOM 846 C C . ILE A 1 117 ? 17.862 5.253 -17.709 1.00 82.56 117 ILE A C 1
ATOM 848 O O . ILE A 1 117 ? 18.304 5.559 -16.607 1.00 82.56 117 ILE A O 1
ATOM 852 N N . ALA A 1 118 ? 17.685 6.138 -18.692 1.00 82.88 118 ALA A N 1
ATOM 853 C CA . ALA A 1 118 ? 18.146 7.522 -18.613 1.00 82.88 118 ALA A CA 1
ATOM 854 C C . ALA A 1 118 ? 17.384 8.374 -17.582 1.00 82.88 118 ALA A C 1
ATOM 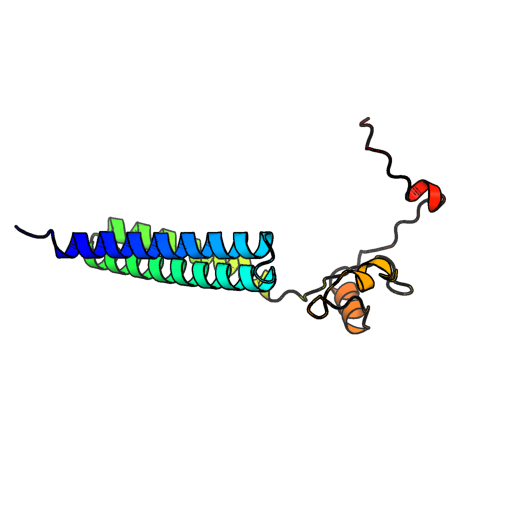856 O O . ALA A 1 118 ? 17.940 9.329 -17.047 1.00 82.88 118 ALA A O 1
ATOM 857 N N . VAL A 1 119 ? 16.117 8.048 -17.306 1.00 83.94 119 VAL A N 1
ATOM 858 C CA . VAL A 1 119 ? 15.232 8.882 -16.469 1.00 83.94 119 VAL A CA 1
ATOM 859 C C . VAL A 1 119 ? 15.092 8.344 -15.042 1.00 83.94 119 VAL A C 1
ATOM 861 O O . VAL A 1 119 ? 14.747 9.087 -14.124 1.00 83.94 119 VAL A O 1
ATOM 864 N N . ARG A 1 120 ? 15.341 7.049 -14.820 1.00 82.62 120 ARG A N 1
ATOM 865 C CA . ARG A 1 120 ? 15.075 6.414 -13.525 1.00 82.62 120 ARG A CA 1
ATOM 866 C C . ARG A 1 120 ? 16.265 6.523 -12.565 1.00 82.62 120 ARG A C 1
ATOM 868 O O . ARG A 1 120 ? 17.411 6.317 -12.945 1.00 82.62 120 ARG A O 1
ATOM 875 N N . GLY A 1 121 ? 15.984 6.820 -11.296 1.00 77.31 121 GLY A N 1
ATOM 876 C CA . GLY A 1 121 ? 17.008 6.949 -10.253 1.00 77.31 121 GLY A CA 1
ATOM 877 C C . GLY A 1 121 ? 17.625 5.607 -9.841 1.00 77.31 121 GLY A C 1
ATOM 878 O O . GLY A 1 121 ? 17.030 4.550 -10.056 1.00 77.31 121 GLY A O 1
ATOM 879 N N . THR A 1 122 ? 18.784 5.647 -9.182 1.00 76.62 122 THR A N 1
ATOM 880 C CA . THR A 1 122 ? 19.556 4.465 -8.736 1.00 76.62 122 THR A CA 1
ATOM 881 C C . THR A 1 122 ? 18.799 3.532 -7.787 1.00 76.62 122 THR A C 1
ATOM 883 O O . THR A 1 122 ? 19.091 2.343 -7.744 1.00 76.62 122 THR A O 1
ATOM 886 N N . ASN A 1 123 ? 17.791 4.043 -7.076 1.00 77.31 123 ASN A N 1
ATOM 887 C CA . ASN A 1 123 ? 16.933 3.264 -6.176 1.00 77.31 123 ASN A CA 1
ATOM 888 C C . ASN A 1 123 ? 15.734 2.600 -6.885 1.00 77.31 123 ASN A C 1
ATOM 890 O O . ASN A 1 123 ? 14.828 2.100 -6.221 1.00 77.31 123 ASN A O 1
ATOM 894 N N . SER A 1 124 ? 15.680 2.637 -8.220 1.00 82.56 124 SER A N 1
ATOM 895 C CA . SER A 1 124 ? 14.599 2.021 -8.998 1.00 82.56 124 SER A CA 1
ATOM 896 C C . SER A 1 124 ? 14.826 0.522 -9.189 1.00 82.56 124 SER A C 1
ATOM 898 O O . SER A 1 124 ? 15.958 0.040 -9.167 1.00 82.56 124 SER A O 1
ATOM 900 N N . ASN A 1 125 ? 13.747 -0.212 -9.463 1.00 84.06 125 ASN A N 1
ATOM 901 C CA . ASN A 1 125 ? 13.827 -1.630 -9.805 1.00 84.06 125 ASN A CA 1
ATOM 902 C C . ASN A 1 125 ? 14.740 -1.872 -11.019 1.00 84.06 125 ASN A C 1
ATOM 904 O O . ASN A 1 125 ? 14.752 -1.095 -11.980 1.00 84.06 125 ASN A O 1
ATOM 908 N N . SER A 1 126 ? 15.494 -2.974 -10.983 1.00 83.06 126 SER A N 1
ATOM 909 C CA . SER A 1 126 ? 16.349 -3.366 -12.104 1.00 83.06 126 SER A CA 1
ATOM 910 C C . SER A 1 126 ? 15.515 -3.791 -13.312 1.00 83.06 126 SER A C 1
ATOM 912 O O . SER A 1 126 ? 14.622 -4.631 -13.181 1.00 83.06 126 SER A O 1
ATOM 914 N N . VAL A 1 127 ? 15.885 -3.284 -14.491 1.00 84.06 127 VAL A N 1
ATOM 915 C CA . VAL A 1 127 ? 15.356 -3.735 -15.794 1.00 84.06 127 VAL A CA 1
ATOM 916 C C . VAL A 1 127 ? 16.114 -4.920 -16.379 1.00 84.06 127 VAL A C 1
ATOM 918 O O . VAL A 1 127 ? 15.847 -5.324 -17.503 1.00 84.06 127 VAL A O 1
ATOM 921 N N . SER A 1 128 ? 17.105 -5.459 -15.664 1.00 84.44 128 SER A N 1
ATOM 922 C CA . SER A 1 128 ? 17.776 -6.665 -16.133 1.00 84.44 128 SER A CA 1
ATOM 923 C C . SER A 1 128 ? 16.814 -7.855 -16.086 1.00 84.44 128 SER A C 1
ATOM 925 O O . SER A 1 128 ? 16.220 -8.157 -15.042 1.00 84.44 128 SER A O 1
ATOM 927 N N . HIS A 1 129 ? 16.698 -8.550 -17.216 1.00 84.44 129 HIS A N 1
ATOM 928 C CA . HIS A 1 129 ? 16.052 -9.854 -17.301 1.00 84.44 129 HIS A CA 1
ATOM 929 C C . HIS A 1 129 ? 17.063 -10.922 -16.878 1.00 84.44 129 HIS A C 1
ATOM 931 O O . HIS A 1 129 ? 17.981 -11.271 -17.615 1.00 84.44 129 HIS A O 1
ATOM 937 N N . THR A 1 130 ? 16.943 -11.397 -15.638 1.00 88.38 130 THR A N 1
ATOM 938 C CA . THR A 1 130 ? 17.813 -12.446 -15.092 1.00 88.38 130 THR A CA 1
ATOM 939 C C . THR A 1 130 ? 17.191 -13.823 -15.306 1.00 88.38 130 THR A C 1
ATOM 941 O O . THR A 1 130 ? 15.967 -13.951 -15.349 1.00 88.38 130 THR A O 1
ATOM 944 N N . ALA A 1 131 ? 18.014 -14.875 -15.345 1.00 89.31 131 ALA A N 1
ATOM 945 C CA . ALA A 1 131 ? 17.532 -16.258 -15.453 1.00 89.31 131 ALA A CA 1
ATOM 946 C C . ALA A 1 131 ? 16.486 -16.607 -14.375 1.00 89.31 131 ALA A C 1
ATOM 948 O O . ALA A 1 131 ? 15.496 -17.275 -14.656 1.00 89.31 131 ALA A O 1
ATOM 949 N N . ARG A 1 132 ? 16.645 -16.068 -13.157 1.00 89.56 132 ARG A N 1
ATOM 950 C CA . ARG A 1 132 ? 15.672 -16.230 -12.067 1.00 89.56 132 ARG A CA 1
ATOM 951 C C . ARG A 1 132 ? 14.312 -15.604 -12.387 1.00 89.56 132 ARG A C 1
ATOM 953 O O . ARG A 1 132 ? 13.289 -16.189 -12.048 1.00 89.56 132 ARG A O 1
ATOM 960 N N . LYS A 1 133 ? 14.280 -14.414 -13.000 1.00 88.94 133 LYS A N 1
ATOM 961 C CA . LYS A 1 133 ? 13.018 -13.779 -13.417 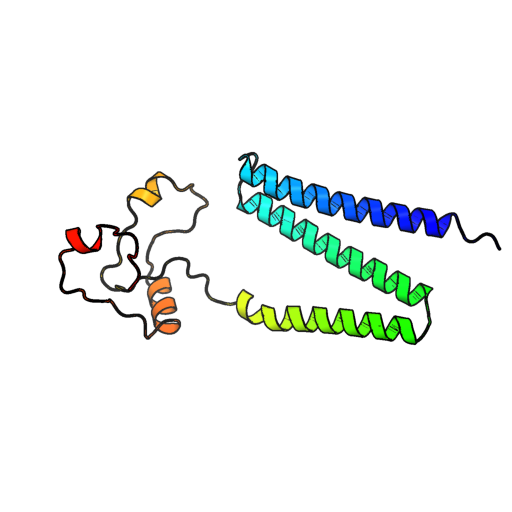1.00 88.94 133 LYS A CA 1
ATOM 962 C C . LYS A 1 133 ? 12.329 -14.607 -14.498 1.00 88.94 133 LYS A C 1
ATOM 964 O O . LYS A 1 133 ? 11.129 -14.819 -14.390 1.00 88.94 133 LYS A O 1
ATOM 969 N N . VAL A 1 134 ? 13.093 -15.114 -15.470 1.00 89.75 134 VAL A N 1
ATOM 970 C CA . VAL A 1 134 ? 12.587 -16.010 -16.524 1.00 89.75 134 VAL A CA 1
ATOM 971 C C . VAL A 1 134 ? 11.962 -17.261 -15.905 1.00 89.75 134 VAL A C 1
ATOM 973 O O . VAL A 1 134 ? 10.801 -17.543 -16.160 1.00 89.75 134 VAL A O 1
ATOM 976 N N . GLU A 1 135 ? 12.673 -17.952 -15.010 1.00 91.38 135 GLU A N 1
ATOM 977 C CA . GLU A 1 135 ? 12.166 -19.149 -14.323 1.00 91.38 135 GLU A CA 1
ATOM 978 C C . GLU A 1 135 ? 10.864 -18.875 -13.548 1.00 91.38 135 GLU A C 1
ATOM 980 O O . GLU A 1 135 ? 9.881 -19.610 -13.668 1.00 91.38 135 GLU A O 1
ATOM 985 N N . VAL A 1 136 ? 10.838 -17.793 -12.761 1.00 91.19 136 VAL A N 1
ATOM 986 C CA . VAL A 1 136 ? 9.656 -17.397 -11.985 1.00 91.19 136 VAL A CA 1
ATOM 987 C C . VAL A 1 136 ? 8.488 -17.043 -12.904 1.00 91.19 136 VAL A C 1
ATOM 989 O O . VAL A 1 136 ? 7.361 -17.446 -12.614 1.00 91.19 136 VAL A O 1
ATOM 992 N N . GLN A 1 137 ? 8.739 -16.323 -14.000 1.00 91.75 137 GLN A N 1
ATOM 993 C CA . GLN A 1 137 ? 7.704 -15.954 -14.957 1.00 91.75 137 GLN A CA 1
ATOM 994 C C . GLN A 1 137 ? 7.125 -17.190 -15.644 1.00 91.75 137 GLN A C 1
ATOM 996 O O . GLN A 1 137 ? 5.910 -17.343 -15.641 1.00 91.75 137 GLN A O 1
ATOM 1001 N N . THR A 1 138 ? 7.964 -18.100 -16.149 1.00 91.31 138 THR A N 1
ATOM 1002 C CA . THR A 1 138 ? 7.515 -19.340 -16.803 1.00 91.31 138 THR A CA 1
ATOM 1003 C C . THR A 1 138 ? 6.639 -20.183 -15.879 1.00 91.31 138 THR A C 1
ATOM 1005 O O . THR A 1 138 ? 5.666 -20.784 -16.320 1.00 91.31 138 THR A O 1
ATOM 1008 N N . ARG A 1 139 ? 6.944 -20.205 -14.574 1.00 91.69 139 ARG A N 1
ATOM 1009 C CA . ARG A 1 139 ? 6.136 -20.931 -13.586 1.00 91.69 139 ARG A CA 1
ATOM 1010 C C . ARG A 1 139 ? 4.800 -20.250 -13.275 1.00 91.69 139 ARG A C 1
ATOM 1012 O O . ARG A 1 139 ? 3.815 -20.943 -13.052 1.00 91.69 139 ARG A O 1
ATOM 1019 N N . LEU A 1 140 ? 4.780 -18.920 -13.163 1.00 90.56 140 LEU A N 1
ATOM 1020 C CA . LEU A 1 140 ? 3.586 -18.166 -12.751 1.00 90.56 140 LEU A CA 1
ATOM 1021 C C . LEU A 1 140 ? 2.655 -17.811 -13.915 1.00 90.56 140 LEU A C 1
ATOM 1023 O O . LEU A 1 140 ? 1.458 -17.646 -13.699 1.00 90.56 140 LEU A O 1
ATOM 1027 N N . TYR A 1 141 ? 3.203 -17.686 -15.121 1.00 91.06 141 TYR A N 1
ATOM 1028 C CA . TYR A 1 141 ? 2.510 -17.254 -16.331 1.00 91.06 141 TYR A CA 1
ATOM 1029 C C . TYR A 1 141 ? 2.840 -18.189 -17.511 1.00 91.06 141 TYR A C 1
ATOM 1031 O O . TYR A 1 141 ? 3.396 -17.733 -18.510 1.00 91.06 141 TYR A O 1
ATOM 1039 N N . PRO A 1 142 ? 2.533 -19.496 -17.411 1.00 91.50 142 PRO A N 1
ATOM 1040 C CA . PRO A 1 142 ? 2.898 -20.475 -18.439 1.00 91.50 142 PRO A CA 1
ATOM 1041 C C . PRO A 1 142 ? 2.192 -20.242 -19.782 1.00 91.50 142 PRO A C 1
ATOM 1043 O O . PRO A 1 142 ? 2.738 -20.579 -20.827 1.00 91.50 142 PRO A O 1
ATOM 1046 N N . ASP A 1 143 ? 1.005 -19.633 -19.761 1.00 93.00 143 ASP A N 1
ATOM 1047 C CA . ASP A 1 143 ? 0.167 -19.436 -20.952 1.00 93.00 143 ASP A CA 1
ATOM 1048 C C . ASP A 1 143 ? 0.472 -18.123 -21.700 1.00 93.00 143 ASP A C 1
ATOM 1050 O O . ASP A 1 143 ? -0.204 -17.768 -22.667 1.00 93.00 143 ASP A O 1
ATOM 1054 N N . LEU A 1 144 ? 1.462 -17.356 -21.236 1.00 90.19 144 LEU A N 1
ATOM 1055 C CA . LEU A 1 144 ? 1.776 -16.033 -21.764 1.00 90.19 144 LEU A CA 1
ATOM 1056 C C . LEU A 1 144 ? 2.669 -16.164 -23.006 1.00 90.19 144 LEU A C 1
ATOM 1058 O O . LEU A 1 144 ? 3.856 -16.462 -22.900 1.00 90.19 144 LEU A O 1
ATOM 1062 N N . VAL A 1 145 ? 2.087 -15.936 -24.186 1.00 87.69 145 VAL A N 1
ATOM 1063 C CA . VAL A 1 145 ? 2.738 -16.122 -25.495 1.00 87.69 145 VAL A CA 1
ATOM 1064 C C . VAL A 1 145 ? 2.743 -14.837 -26.336 1.00 87.69 145 VAL A C 1
ATOM 1066 O O . VAL A 1 145 ? 1.870 -13.983 -26.148 1.00 87.69 145 VAL A O 1
ATOM 1069 N N . PRO A 1 146 ? 3.696 -14.673 -27.278 1.00 88.50 146 PRO A N 1
ATOM 1070 C CA . PRO A 1 146 ? 3.689 -13.559 -28.222 1.00 88.50 146 PRO A CA 1
ATOM 1071 C C . PRO A 1 146 ? 2.425 -13.521 -29.078 1.00 88.50 146 PRO A C 1
ATOM 1073 O O . PRO A 1 146 ? 1.990 -14.532 -29.629 1.00 88.50 146 PRO A O 1
ATOM 1076 N N . LEU A 1 147 ? 1.871 -12.321 -29.248 1.00 87.56 147 LEU A N 1
ATOM 1077 C CA . LEU A 1 147 ? 0.848 -12.066 -30.253 1.00 87.56 147 LEU A CA 1
ATOM 1078 C C . LEU A 1 147 ? 1.521 -11.693 -31.576 1.00 87.56 147 LEU A C 1
ATOM 1080 O O . LEU A 1 147 ? 2.172 -10.652 -31.678 1.00 87.56 147 LEU A O 1
ATOM 1084 N N . HIS A 1 148 ? 1.324 -12.517 -32.602 1.00 86.69 148 HIS A N 1
ATOM 1085 C CA . HIS A 1 148 ? 1.792 -12.227 -33.953 1.00 86.69 148 HIS A CA 1
ATOM 1086 C C . HIS A 1 148 ? 0.717 -11.467 -34.729 1.00 86.69 148 HIS A C 1
ATOM 1088 O O . HIS A 1 148 ? -0.404 -11.944 -34.891 1.00 86.69 148 HIS A O 1
ATOM 1094 N N . LEU A 1 149 ? 1.063 -10.272 -35.207 1.00 88.12 149 LEU A N 1
ATOM 1095 C CA . LEU A 1 149 ? 0.180 -9.441 -36.018 1.00 88.12 149 LEU A CA 1
ATOM 1096 C C . LEU A 1 149 ? 0.671 -9.434 -37.466 1.00 88.12 149 LEU A C 1
ATOM 1098 O O . LEU A 1 149 ? 1.845 -9.166 -37.719 1.00 88.12 149 LEU A O 1
ATOM 1102 N N . GLU A 1 150 ? -0.236 -9.635 -38.422 1.00 90.00 150 GLU A N 1
ATOM 1103 C CA . GLU A 1 150 ? 0.038 -9.500 -39.861 1.00 90.00 150 GLU A CA 1
ATOM 1104 C C . GLU A 1 150 ? 0.086 -8.022 -40.292 1.00 90.00 150 GLU A C 1
ATOM 1106 O O . GLU A 1 150 ? -0.579 -7.576 -41.227 1.00 90.00 150 GLU A O 1
ATOM 1111 N N . MET A 1 151 ? 0.845 -7.205 -39.566 1.00 89.19 151 MET A N 1
ATOM 1112 C CA . MET A 1 151 ? 1.048 -5.802 -39.901 1.00 89.19 151 MET A CA 1
ATOM 1113 C C . MET A 1 151 ? 2.468 -5.366 -39.576 1.00 89.19 151 MET A C 1
ATOM 1115 O O . MET A 1 151 ? 3.128 -5.910 -38.694 1.00 89.19 151 MET A O 1
ATOM 1119 N N . SER A 1 152 ? 2.944 -4.341 -40.280 1.00 87.12 152 SER A N 1
ATOM 1120 C CA . SER A 1 152 ? 4.256 -3.773 -39.996 1.00 87.12 152 SER A CA 1
ATOM 1121 C C . SER A 1 152 ? 4.298 -3.164 -38.591 1.00 87.12 152 SER A C 1
ATOM 1123 O O . SER A 1 152 ? 3.326 -2.569 -38.118 1.00 87.12 152 SER A O 1
ATOM 1125 N N . ALA A 1 153 ? 5.469 -3.208 -37.952 1.00 82.12 153 ALA A N 1
ATOM 1126 C CA . ALA A 1 153 ? 5.688 -2.558 -36.659 1.00 82.12 153 ALA A CA 1
ATOM 1127 C C . ALA A 1 153 ? 5.385 -1.046 -36.696 1.00 82.12 153 ALA A C 1
ATOM 1129 O O . ALA A 1 153 ? 4.964 -0.467 -35.697 1.00 82.12 153 ALA A O 1
ATOM 1130 N N . SER A 1 154 ? 5.574 -0.392 -37.850 1.00 84.31 154 SER A N 1
ATOM 1131 C CA . SER A 1 154 ? 5.202 1.013 -38.048 1.00 84.31 154 SER A CA 1
ATOM 1132 C C . SER A 1 154 ? 3.693 1.239 -37.954 1.00 84.31 154 SER A C 1
ATOM 1134 O O . SER A 1 154 ? 3.281 2.202 -37.318 1.00 84.31 154 SER A O 1
ATOM 1136 N N . ARG A 1 155 ? 2.877 0.346 -38.528 1.00 84.75 155 ARG A N 1
ATOM 1137 C CA . ARG A 1 155 ? 1.413 0.409 -38.446 1.00 84.75 155 ARG A CA 1
ATOM 1138 C C . ARG A 1 155 ? 0.920 0.040 -37.046 1.00 84.75 155 ARG A C 1
ATOM 1140 O O . ARG A 1 155 ? 0.064 0.736 -36.522 1.00 84.75 155 ARG A O 1
ATOM 1147 N N . ALA A 1 156 ? 1.508 -0.976 -36.412 1.00 83.94 156 ALA A N 1
ATOM 1148 C CA . ALA A 1 156 ? 1.140 -1.388 -35.054 1.00 83.94 156 ALA A CA 1
ATOM 1149 C C . ALA A 1 156 ? 1.397 -0.299 -33.992 1.00 83.94 156 ALA A C 1
ATOM 1151 O O . ALA A 1 156 ? 0.657 -0.194 -33.019 1.00 83.94 156 ALA A O 1
ATOM 1152 N N . ARG A 1 157 ? 2.436 0.531 -34.171 1.00 81.88 157 ARG A N 1
ATOM 1153 C CA . ARG A 1 157 ? 2.781 1.629 -33.246 1.00 81.88 157 ARG A CA 1
ATOM 1154 C C . ARG A 1 157 ? 1.996 2.919 -33.473 1.00 81.88 157 ARG A C 1
ATOM 1156 O O . ARG A 1 157 ? 2.089 3.827 -32.649 1.00 81.88 157 ARG A O 1
ATOM 1163 N N . GLN A 1 158 ? 1.255 3.033 -34.574 1.00 84.06 158 GLN A N 1
ATOM 1164 C CA . GLN A 1 158 ? 0.374 4.175 -34.787 1.00 84.06 158 GLN A CA 1
ATOM 1165 C C . GLN A 1 158 ? -0.830 4.020 -33.864 1.00 84.06 158 GLN A C 1
ATOM 1167 O O . GLN A 1 158 ? -1.773 3.290 -34.161 1.00 84.06 158 GLN A O 1
ATOM 1172 N N . TRP A 1 159 ? -0.773 4.696 -32.718 1.00 72.06 159 TRP A N 1
ATOM 1173 C CA . TRP A 1 159 ? -1.912 4.788 -31.820 1.00 72.06 159 TRP A CA 1
ATOM 1174 C C . TRP A 1 159 ? -3.066 5.458 -32.568 1.00 72.06 159 TRP A C 1
ATOM 1176 O O . TRP A 1 159 ? -3.032 6.655 -32.853 1.00 72.06 159 TRP A O 1
ATOM 1186 N N . THR A 1 160 ? -4.069 4.665 -32.926 1.00 72.19 160 THR A N 1
ATOM 1187 C CA . THR A 1 160 ? -5.354 5.161 -33.406 1.00 72.19 160 THR A CA 1
ATOM 1188 C C . THR A 1 160 ? -6.311 5.113 -32.217 1.00 72.19 160 THR A C 1
ATOM 1190 O O . THR A 1 160 ? -6.438 4.058 -31.590 1.00 72.19 160 THR A O 1
ATOM 1193 N N . PRO A 1 161 ? -6.944 6.238 -31.833 1.00 68.19 161 PRO A N 1
ATOM 1194 C CA . PRO A 1 161 ? -7.975 6.206 -30.807 1.00 68.19 161 PRO A CA 1
ATOM 1195 C C . PRO A 1 161 ? -9.041 5.190 -31.223 1.00 68.19 161 PRO A C 1
ATOM 1197 O O . PRO A 1 161 ? -9.447 5.177 -32.385 1.00 68.19 161 PRO A O 1
ATOM 1200 N N . TRP A 1 162 ? -9.475 4.340 -30.292 1.00 68.38 162 TRP A N 1
ATOM 1201 C CA . TRP A 1 162 ? -10.553 3.382 -30.535 1.00 68.38 162 TRP A CA 1
ATOM 1202 C C . TRP A 1 162 ? -11.783 4.126 -31.083 1.00 68.38 162 TRP A C 1
ATOM 1204 O O . TRP A 1 162 ? -12.408 4.914 -30.375 1.00 68.38 162 TRP A O 1
ATOM 1214 N N . ALA A 1 163 ? -12.097 3.908 -32.360 1.00 62.03 163 ALA A N 1
ATOM 1215 C CA . ALA A 1 163 ? -13.345 4.330 -32.974 1.00 62.03 163 ALA A CA 1
ATOM 1216 C C . ALA A 1 163 ? -14.325 3.175 -32.776 1.00 62.03 163 ALA A C 1
ATOM 1218 O O . ALA A 1 163 ? -14.222 2.154 -33.453 1.00 62.03 163 ALA A O 1
ATOM 1219 N N . GLY A 1 164 ? -15.188 3.292 -31.768 1.00 66.62 164 GLY A N 1
ATOM 1220 C CA . GLY A 1 164 ? -16.146 2.248 -31.427 1.00 66.62 164 GLY A CA 1
ATOM 1221 C C . GLY A 1 164 ? -17.008 1.829 -32.614 1.00 66.62 164 GLY A C 1
ATOM 1222 O O . GLY A 1 164 ? -17.534 2.678 -33.333 1.00 66.62 164 GLY A O 1
ATOM 1223 N N . SER A 1 165 ? -17.132 0.515 -32.789 1.00 55.28 165 SER A N 1
ATOM 1224 C CA . SER A 1 165 ? -18.131 -0.150 -33.628 1.00 55.28 165 SER A CA 1
ATOM 1225 C C . SER A 1 165 ? -19.129 -0.877 -32.745 1.00 55.28 165 SER A C 1
ATOM 1227 O O . SER A 1 165 ? -18.637 -1.668 -31.903 1.00 55.28 165 SER A O 1
#

Radius of gyration: 25.69 Å; chains: 1; bounding box: 44×39×80 Å